Protein AF-A0A3P7MVQ3-F1 (afdb_monomer)

Radius of gyration: 17.78 Å; Cα contacts (8 Å, |Δi|>4): 56; chains: 1; bounding box: 45×32×44 Å

Solvent-accessible surface area (backbone atoms only — not comparable to full-atom values): 5974 Å² total; per-residue (Å²): 132,85,81,85,71,88,70,78,69,48,60,58,51,52,30,49,49,54,51,50,58,53,67,71,41,84,92,54,85,72,82,88,58,62,68,64,51,52,47,40,53,54,49,41,52,51,46,51,52,56,38,51,52,49,52,52,47,48,76,72,65,45,81,89,61,41,67,70,52,48,53,52,37,51,59,42,50,54,52,39,51,54,34,48,54,36,51,53,50,53,53,50,53,55,53,51,50,56,64,73,78,108

pLDDT: mean 82.03, std 14.18, range [36.91, 95.12]

Secondary structure (DSSP, 8-state):
-----TT-S-HHHHHHHHHHHHHH-TTSPPPP-HHHHHHHHHHHHHHHHHHHHHHHHHHHHGGGGHHHHHHHHHHHHHHHHHHHHHHHHHHHHHHHHHHH--

Mean predicted aligned error: 7.82 Å

Sequence (102 aa):
MPIENDNLEGVADQALLLLNQMKRNPDVMPPYNEDAMHACIAKMNELYNLNNECVTRLRSQGEKASRELEALIVCRDEALQHIRVGHEYYVFEYISYGFQIS

Foldseek 3Di:
DDDPCPPVQQLLNLLVVLVVQCVVDVVDDDDDDVPSLVSLVVLLVVLVVLLVVLVVCCVVPDDPVPDVSVVSNVVSVVSSVSSVVSSVVSVVSVVVVVVVVD

Organism: Cylicostephanus goldi (NCBI:txid71465)

Structure (mmCIF, N/CA/C/O backbone):
data_AF-A0A3P7MVQ3-F1
#
_entry.id   AF-A0A3P7MVQ3-F1
#
loop_
_atom_site.group_PDB
_atom_site.id
_atom_site.type_symbol
_atom_site.label_atom_id
_atom_site.label_alt_id
_atom_site.label_comp_id
_atom_site.label_asym_id
_atom_site.label_entity_id
_atom_site.label_seq_id
_atom_site.pdbx_PDB_ins_code
_atom_site.Cartn_x
_atom_site.Cartn_y
_atom_site.Cartn_z
_atom_site.occupancy
_atom_site.B_iso_or_equiv
_atom_site.auth_seq_id
_atom_site.auth_comp_id
_atom_site.auth_asym_id
_atom_site.auth_atom_id
_atom_site.pdbx_PDB_model_num
ATOM 1 N N . MET A 1 1 ? -21.627 -19.055 -6.368 1.00 37.56 1 MET A N 1
ATOM 2 C CA . MET A 1 1 ? -20.754 -18.150 -7.141 1.00 37.56 1 MET A CA 1
ATOM 3 C C . MET A 1 1 ? -19.339 -18.370 -6.638 1.00 37.56 1 MET A C 1
ATOM 5 O O . MET A 1 1 ? -19.171 -18.298 -5.424 1.00 37.56 1 MET A O 1
ATOM 9 N N . PRO A 1 2 ? -18.377 -18.756 -7.489 1.00 36.91 2 PRO A N 1
ATOM 10 C CA . PRO A 1 2 ? -16.989 -18.854 -7.067 1.00 36.91 2 PRO A CA 1
ATOM 11 C C . PRO A 1 2 ? -16.449 -17.432 -6.883 1.00 36.91 2 PRO A C 1
ATOM 13 O O . PRO A 1 2 ? -16.716 -16.554 -7.697 1.00 36.91 2 PRO A O 1
ATOM 16 N N . ILE A 1 3 ? -15.770 -17.197 -5.766 1.00 46.34 3 ILE A N 1
ATOM 17 C CA . ILE A 1 3 ? -15.051 -15.953 -5.502 1.00 46.34 3 ILE A CA 1
ATOM 18 C C . ILE A 1 3 ? -13.819 -16.007 -6.408 1.00 46.34 3 ILE A C 1
ATOM 20 O O . ILE A 1 3 ? -12.960 -16.864 -6.209 1.00 46.34 3 ILE A O 1
ATOM 24 N N . GLU A 1 4 ? -13.794 -15.176 -7.448 1.00 37.19 4 GLU A N 1
ATOM 25 C CA . GLU A 1 4 ? -12.643 -15.023 -8.340 1.00 37.19 4 GLU A CA 1
ATOM 26 C C . GLU A 1 4 ? -11.444 -14.567 -7.501 1.00 37.19 4 GLU A C 1
ATOM 28 O O . GLU A 1 4 ? -11.412 -13.462 -6.964 1.00 37.19 4 GLU A O 1
ATOM 33 N N . ASN A 1 5 ? -10.491 -15.480 -7.327 1.00 40.38 5 ASN A N 1
ATOM 34 C CA . ASN A 1 5 ? -9.299 -15.342 -6.490 1.00 40.38 5 ASN A CA 1
ATOM 35 C C . ASN A 1 5 ? -8.063 -15.029 -7.361 1.00 40.38 5 ASN A C 1
ATOM 37 O O . ASN A 1 5 ? -6.938 -15.339 -6.985 1.00 40.38 5 ASN A O 1
ATOM 41 N N . ASP A 1 6 ? -8.273 -14.441 -8.542 1.00 38.19 6 ASP A N 1
ATOM 42 C CA . ASP A 1 6 ? -7.249 -14.298 -9.589 1.00 38.19 6 ASP A CA 1
ATOM 43 C C . ASP A 1 6 ? -6.375 -13.034 -9.449 1.00 38.19 6 ASP A C 1
ATOM 45 O O . ASP A 1 6 ? -5.553 -12.753 -10.312 1.00 38.19 6 ASP A O 1
ATOM 49 N N . ASN A 1 7 ? -6.489 -12.295 -8.339 1.00 43.47 7 ASN A N 1
ATOM 50 C CA . ASN A 1 7 ? -5.656 -11.125 -8.013 1.00 43.47 7 ASN A CA 1
ATOM 51 C C . ASN A 1 7 ? -5.124 -11.198 -6.569 1.00 43.47 7 ASN A C 1
ATOM 53 O O . ASN A 1 7 ? -5.253 -10.257 -5.789 1.00 43.47 7 ASN A O 1
ATOM 57 N N . LEU A 1 8 ? -4.574 -12.351 -6.185 1.00 47.03 8 LEU A N 1
ATOM 58 C CA . LEU A 1 8 ? -4.040 -12.597 -4.838 1.00 47.03 8 LEU A CA 1
ATOM 59 C C . LEU A 1 8 ? -2.667 -11.954 -4.561 1.00 47.03 8 LEU A C 1
ATOM 61 O O . LEU A 1 8 ? -2.155 -12.130 -3.460 1.00 47.03 8 LEU A O 1
ATOM 65 N N . GLU A 1 9 ? -2.070 -11.214 -5.499 1.00 59.38 9 GLU A N 1
ATOM 66 C CA . GLU A 1 9 ? -0.940 -10.337 -5.167 1.00 59.38 9 GLU A CA 1
ATOM 67 C C . GLU A 1 9 ? -1.481 -9.003 -4.657 1.00 59.38 9 GLU A C 1
ATOM 69 O O . GLU A 1 9 ? -2.089 -8.220 -5.391 1.00 59.38 9 GLU A O 1
ATOM 74 N N . GLY A 1 10 ? -1.279 -8.748 -3.365 1.00 77.12 10 GLY A N 1
ATOM 75 C CA . GLY A 1 10 ? -1.619 -7.467 -2.772 1.00 77.12 10 GLY A CA 1
ATOM 76 C C . GLY A 1 10 ? -0.714 -6.363 -3.316 1.00 77.12 10 GLY A C 1
ATOM 77 O O . GLY A 1 10 ? 0.393 -6.601 -3.790 1.00 77.12 10 GLY A O 1
ATOM 78 N N . VAL A 1 11 ? -1.136 -5.107 -3.178 1.00 82.38 11 VAL A N 1
ATOM 79 C CA . VAL A 1 11 ? -0.309 -3.949 -3.572 1.00 82.38 11 VAL A CA 1
ATOM 80 C C . VAL A 1 11 ? 1.052 -3.933 -2.850 1.00 82.38 11 VAL A C 1
ATOM 82 O O . VAL A 1 11 ? 2.040 -3.451 -3.394 1.00 82.38 11 VAL A O 1
ATOM 85 N N . ALA A 1 12 ? 1.138 -4.515 -1.649 1.00 78.38 12 ALA A N 1
ATOM 86 C CA . ALA A 1 12 ? 2.409 -4.723 -0.954 1.00 78.38 12 ALA A CA 1
ATOM 87 C C . ALA A 1 12 ? 3.340 -5.706 -1.695 1.00 78.38 12 ALA A C 1
ATOM 89 O O . ALA A 1 12 ? 4.543 -5.458 -1.781 1.00 78.38 12 ALA A O 1
ATOM 90 N N . ASP A 1 13 ? 2.792 -6.775 -2.278 1.00 83.50 13 ASP A N 1
ATOM 91 C CA . ASP A 1 13 ? 3.546 -7.727 -3.099 1.00 83.50 13 ASP A CA 1
ATOM 92 C C . ASP A 1 13 ? 3.994 -7.070 -4.407 1.00 83.50 13 ASP A C 1
ATOM 94 O O . ASP A 1 13 ? 5.143 -7.223 -4.817 1.00 83.50 13 ASP A O 1
ATOM 98 N N . GLN A 1 14 ? 3.139 -6.239 -5.012 1.00 83.31 14 GLN A N 1
ATOM 99 C CA . GLN A 1 14 ? 3.502 -5.439 -6.185 1.00 83.31 14 GLN A CA 1
ATOM 100 C C . GLN A 1 14 ? 4.652 -4.467 -5.881 1.00 83.31 14 GLN A C 1
ATOM 102 O O . GLN A 1 14 ? 5.615 -4.401 -6.646 1.00 83.31 14 GLN A O 1
ATOM 107 N N . ALA A 1 15 ? 4.612 -3.767 -4.742 1.00 82.31 15 ALA A N 1
ATOM 108 C CA . ALA A 1 15 ? 5.716 -2.915 -4.298 1.00 82.31 15 ALA A CA 1
ATOM 109 C C . ALA A 1 15 ? 7.013 -3.724 -4.110 1.00 82.31 15 ALA A C 1
ATOM 111 O O . ALA A 1 15 ? 8.090 -3.282 -4.511 1.00 82.31 15 ALA A O 1
ATOM 112 N N . LEU A 1 16 ? 6.926 -4.939 -3.561 1.00 84.06 16 LEU A N 1
ATOM 113 C CA . LEU A 1 16 ? 8.078 -5.829 -3.411 1.00 84.06 16 LEU A CA 1
ATOM 114 C C . LEU A 1 16 ? 8.623 -6.314 -4.764 1.00 84.06 16 LEU A C 1
ATOM 116 O O . LEU A 1 16 ? 9.840 -6.393 -4.945 1.00 84.06 16 LEU A O 1
ATOM 120 N N . LEU A 1 17 ? 7.749 -6.611 -5.727 1.00 84.44 17 LEU A N 1
ATOM 121 C CA . LEU A 1 17 ? 8.141 -6.985 -7.085 1.00 84.44 17 LEU A CA 1
ATOM 122 C C . LEU A 1 17 ? 8.902 -5.858 -7.781 1.00 84.44 17 LEU A C 1
ATOM 124 O O . LEU A 1 17 ? 9.937 -6.134 -8.389 1.00 84.44 17 LEU A O 1
ATOM 128 N N . LEU A 1 18 ? 8.455 -4.607 -7.638 1.00 84.12 18 LEU A N 1
ATOM 129 C CA . LEU A 1 18 ? 9.179 -3.440 -8.148 1.00 84.12 18 LEU A CA 1
ATOM 130 C C . LEU A 1 18 ? 10.600 -3.382 -7.574 1.00 84.12 18 LEU A C 1
ATOM 132 O O . LEU A 1 18 ? 11.568 -3.292 -8.326 1.00 84.12 18 LEU A O 1
ATOM 136 N N . LEU A 1 19 ? 10.755 -3.540 -6.256 1.00 84.75 19 LEU A N 1
ATOM 137 C CA . LEU A 1 19 ? 12.076 -3.582 -5.614 1.00 84.75 19 LEU A CA 1
ATOM 138 C C . LEU A 1 19 ? 12.947 -4.737 -6.125 1.00 84.75 19 LEU A C 1
ATOM 140 O O . LEU A 1 19 ? 14.150 -4.574 -6.332 1.00 84.75 19 LEU A O 1
ATOM 144 N N . ASN A 1 20 ? 12.358 -5.914 -6.324 1.00 86.25 20 ASN A N 1
ATOM 145 C CA . ASN A 1 20 ? 13.078 -7.082 -6.824 1.00 86.25 20 ASN A CA 1
ATOM 146 C C . ASN A 1 20 ? 13.531 -6.902 -8.276 1.00 86.25 20 ASN A C 1
ATOM 148 O O . ASN A 1 20 ? 14.621 -7.354 -8.626 1.00 86.25 20 ASN A O 1
ATOM 152 N N . GLN A 1 21 ? 12.738 -6.223 -9.110 1.00 84.44 21 GLN A N 1
ATOM 153 C CA . GLN A 1 21 ? 13.127 -5.881 -10.480 1.00 84.44 21 GLN A CA 1
ATOM 154 C C . GLN A 1 21 ? 14.364 -4.980 -10.492 1.00 84.44 21 GLN A C 1
ATOM 156 O O . GLN A 1 21 ? 15.306 -5.269 -11.226 1.00 84.44 21 GLN A O 1
ATOM 161 N N . MET A 1 22 ? 14.403 -3.974 -9.615 1.00 83.25 22 MET A N 1
ATOM 162 C CA . MET A 1 22 ? 15.550 -3.069 -9.470 1.00 83.25 22 MET A CA 1
ATOM 163 C C . MET A 1 22 ? 16.821 -3.799 -9.024 1.00 83.25 22 MET A C 1
ATOM 165 O O . MET A 1 22 ? 17.908 -3.548 -9.529 1.00 83.25 22 MET A O 1
ATOM 169 N N . LYS A 1 23 ? 16.691 -4.760 -8.103 1.00 84.19 23 LYS A N 1
ATOM 170 C CA . LYS A 1 23 ? 17.830 -5.535 -7.579 1.00 84.19 23 LYS A CA 1
ATOM 171 C C . LYS A 1 23 ? 18.351 -6.600 -8.540 1.00 84.19 23 LYS A C 1
ATOM 173 O O . LYS A 1 23 ? 19.445 -7.121 -8.331 1.00 84.19 23 LYS A O 1
ATOM 178 N N . ARG A 1 24 ? 17.567 -6.979 -9.552 1.00 84.75 24 ARG A N 1
ATOM 179 C CA . ARG A 1 24 ? 17.889 -8.108 -10.431 1.00 84.75 24 ARG A CA 1
ATOM 180 C C . ARG A 1 24 ? 19.103 -7.835 -11.316 1.00 84.75 24 ARG A C 1
ATOM 182 O O . ARG A 1 24 ? 19.861 -8.765 -11.579 1.00 84.75 24 ARG A O 1
ATOM 189 N N . ASN A 1 25 ? 19.269 -6.600 -11.784 1.00 80.75 25 ASN A N 1
ATOM 190 C CA . ASN A 1 25 ? 20.443 -6.187 -12.541 1.00 80.75 25 ASN A CA 1
ATOM 191 C C . ASN A 1 25 ? 20.809 -4.731 -12.201 1.00 80.75 25 ASN A C 1
ATOM 193 O O . ASN A 1 25 ? 20.143 -3.827 -12.697 1.00 80.75 25 ASN A O 1
ATOM 197 N N . PRO A 1 26 ? 21.850 -4.489 -11.385 1.00 76.88 26 PRO A N 1
ATOM 198 C CA . PRO A 1 26 ? 22.214 -3.139 -10.955 1.00 76.88 26 PRO A CA 1
ATOM 199 C C . PRO A 1 26 ? 22.770 -2.260 -12.087 1.00 76.88 26 PRO A C 1
ATOM 201 O O . PRO A 1 26 ? 22.779 -1.042 -11.953 1.00 76.88 26 PRO A O 1
ATOM 204 N N . ASP A 1 27 ? 23.208 -2.853 -13.202 1.00 80.81 27 ASP A N 1
ATOM 205 C CA . ASP A 1 27 ? 23.807 -2.113 -14.321 1.00 80.81 27 ASP A CA 1
ATOM 206 C C . ASP A 1 27 ? 22.764 -1.595 -15.326 1.00 80.81 27 ASP A C 1
ATOM 208 O O . ASP A 1 27 ? 23.066 -0.763 -16.185 1.00 80.81 27 ASP A O 1
ATOM 212 N N . VAL A 1 28 ? 21.528 -2.103 -15.255 1.00 82.38 28 VAL A N 1
ATOM 213 C CA . VAL A 1 28 ? 20.465 -1.795 -16.217 1.00 82.38 28 VAL A CA 1
ATOM 214 C C . VAL A 1 28 ? 19.190 -1.434 -15.476 1.00 82.38 28 VAL A C 1
ATOM 216 O O . VAL A 1 28 ? 18.550 -2.291 -14.870 1.00 82.38 28 VAL A O 1
ATOM 219 N N . MET A 1 29 ? 18.784 -0.172 -15.602 1.00 85.88 29 MET A N 1
ATOM 220 C CA . MET A 1 29 ? 17.501 0.298 -15.094 1.00 85.88 29 MET A CA 1
ATOM 221 C C . MET A 1 29 ? 16.351 -0.346 -15.887 1.00 85.88 29 MET A C 1
ATOM 223 O O . MET A 1 29 ? 16.317 -0.204 -17.116 1.00 85.88 29 MET A O 1
ATOM 227 N N . PRO A 1 30 ? 15.414 -1.066 -15.240 1.00 87.06 30 PRO A N 1
ATOM 228 C CA . PRO A 1 30 ? 14.220 -1.559 -15.918 1.00 87.06 30 PRO A CA 1
ATOM 229 C C . PRO A 1 30 ? 13.317 -0.404 -16.410 1.00 87.06 30 PRO A C 1
ATOM 231 O O . PRO A 1 30 ? 13.548 0.759 -16.085 1.00 87.06 30 PRO A O 1
ATOM 234 N N . PRO A 1 31 ? 12.290 -0.685 -17.232 1.00 88.56 31 PRO A N 1
ATOM 235 C CA . PRO A 1 31 ? 11.292 0.315 -17.607 1.00 88.56 31 PRO A CA 1
ATOM 236 C C . PRO A 1 31 ? 10.414 0.719 -16.419 1.00 88.56 31 PRO A C 1
ATOM 238 O O . PRO A 1 31 ? 9.941 -0.143 -15.675 1.00 88.56 31 PRO A O 1
ATOM 241 N N . TYR A 1 32 ? 10.139 2.021 -16.284 1.00 88.88 32 TYR A N 1
ATOM 242 C CA . TYR A 1 32 ? 9.282 2.538 -15.217 1.00 88.88 32 TYR A CA 1
ATOM 243 C C . TYR A 1 32 ? 7.874 1.937 -15.307 1.00 88.88 32 TYR A C 1
ATOM 245 O O . TYR A 1 32 ? 7.250 1.958 -16.367 1.00 88.88 32 TYR A O 1
ATOM 253 N N . ASN A 1 33 ? 7.369 1.413 -14.190 1.00 90.38 33 ASN A N 1
ATOM 254 C CA . ASN A 1 33 ? 6.064 0.772 -14.118 1.00 90.38 33 ASN A CA 1
ATOM 255 C C . ASN A 1 33 ? 5.068 1.742 -13.481 1.00 90.38 33 ASN A C 1
ATOM 257 O O . ASN A 1 33 ? 4.941 1.812 -12.259 1.00 90.38 33 ASN A O 1
ATOM 261 N N . GLU A 1 34 ? 4.401 2.522 -14.327 1.00 90.44 34 GLU A N 1
ATOM 262 C CA . GLU A 1 34 ? 3.468 3.555 -13.885 1.00 90.44 34 GLU A CA 1
ATOM 263 C C . GLU A 1 34 ? 2.243 2.959 -13.172 1.00 90.44 34 GLU A C 1
ATOM 265 O O . GLU A 1 34 ? 1.834 3.463 -12.127 1.00 90.44 34 GLU A O 1
ATOM 270 N N . ASP A 1 35 ? 1.712 1.842 -13.674 1.00 89.50 35 ASP A N 1
ATOM 271 C CA . ASP A 1 35 ? 0.513 1.193 -13.132 1.00 89.50 35 ASP A CA 1
ATOM 272 C C . ASP A 1 35 ? 0.720 0.709 -11.694 1.00 89.50 35 ASP A C 1
ATOM 274 O O . ASP A 1 35 ? -0.102 0.973 -10.813 1.00 89.50 35 ASP A O 1
ATOM 278 N N . ALA A 1 36 ? 1.847 0.044 -11.426 1.00 87.69 36 ALA A N 1
ATOM 279 C CA . ALA A 1 36 ? 2.175 -0.428 -10.083 1.00 87.69 36 ALA A CA 1
ATOM 280 C C . ALA A 1 36 ? 2.398 0.738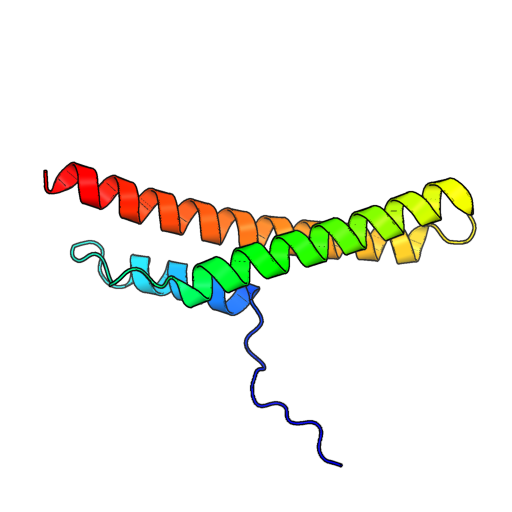 -9.103 1.00 87.69 36 ALA A C 1
ATOM 282 O O . ALA A 1 36 ? 2.052 0.645 -7.923 1.00 87.69 36 ALA A O 1
ATOM 283 N N . MET A 1 37 ? 2.925 1.862 -9.592 1.00 90.94 37 MET A N 1
ATOM 284 C CA . MET A 1 37 ? 3.130 3.069 -8.793 1.00 90.94 37 MET A CA 1
ATOM 285 C C . 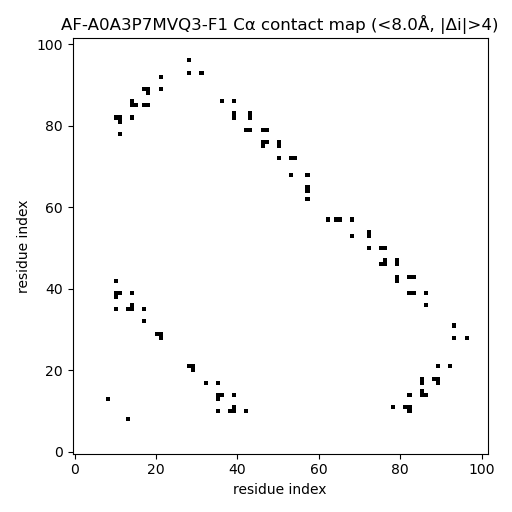MET A 1 37 ? 1.808 3.765 -8.455 1.00 90.94 37 MET A C 1
ATOM 287 O O . MET A 1 37 ? 1.574 4.100 -7.291 1.00 90.94 37 MET A O 1
ATOM 291 N N . HIS A 1 38 ? 0.896 3.892 -9.423 1.00 91.75 38 HIS A N 1
ATOM 292 C CA . HIS A 1 38 ? -0.469 4.370 -9.174 1.00 91.75 38 HIS A CA 1
ATOM 293 C C . HIS A 1 38 ? -1.221 3.461 -8.200 1.00 91.75 38 HIS A C 1
ATOM 295 O O . HIS A 1 38 ? -1.887 3.964 -7.294 1.00 91.75 38 HIS A O 1
ATOM 301 N N . ALA A 1 39 ? -1.075 2.138 -8.324 1.00 90.06 39 ALA A N 1
ATOM 302 C CA . ALA A 1 39 ? -1.673 1.182 -7.394 1.00 90.06 39 ALA A CA 1
ATOM 303 C C . ALA A 1 39 ? -1.152 1.369 -5.957 1.00 90.06 39 ALA A C 1
ATOM 305 O O . ALA A 1 39 ? -1.948 1.407 -5.013 1.00 90.06 39 ALA A O 1
ATOM 306 N N . CYS A 1 40 ? 0.161 1.573 -5.781 1.00 90.56 40 CYS A N 1
ATOM 307 C CA . CYS A 1 40 ? 0.762 1.896 -4.483 1.00 90.56 40 CYS A CA 1
ATOM 308 C C . CYS A 1 40 ? 0.170 3.175 -3.878 1.00 90.56 40 CYS A C 1
ATOM 310 O O . CYS A 1 40 ? -0.240 3.173 -2.715 1.00 90.56 40 CYS A O 1
ATOM 312 N N . ILE A 1 41 ? 0.072 4.254 -4.662 1.00 92.81 41 ILE A N 1
ATOM 313 C CA . ILE A 1 41 ? -0.499 5.535 -4.214 1.00 92.81 41 ILE A CA 1
ATOM 314 C C . ILE A 1 41 ? -1.969 5.369 -3.821 1.00 92.81 41 ILE A C 1
ATOM 316 O O . ILE A 1 41 ? -2.380 5.807 -2.743 1.00 92.81 41 ILE A O 1
ATOM 320 N N . ALA A 1 42 ? -2.761 4.705 -4.665 1.00 93.25 42 ALA A N 1
ATOM 321 C CA . ALA A 1 42 ? -4.169 4.443 -4.398 1.00 93.25 42 ALA A CA 1
ATOM 322 C C . ALA A 1 42 ? -4.350 3.668 -3.085 1.00 93.25 42 ALA A C 1
ATOM 324 O O . ALA A 1 42 ? -5.186 4.046 -2.261 1.00 93.25 42 ALA A O 1
ATOM 325 N N . LYS A 1 43 ? -3.521 2.643 -2.843 1.00 91.81 43 LYS A N 1
ATOM 326 C CA . LYS A 1 43 ? -3.607 1.84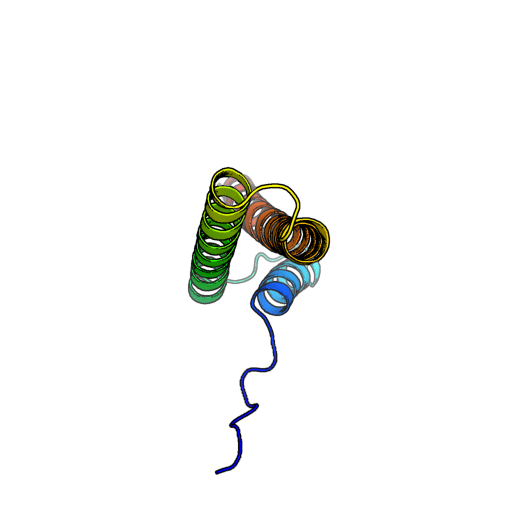4 -1.618 1.00 91.81 43 LYS A CA 1
ATOM 327 C C . LYS A 1 43 ? -3.175 2.608 -0.374 1.00 91.81 43 LYS A C 1
ATOM 329 O O . LYS A 1 43 ? -3.834 2.492 0.656 1.00 91.81 43 LYS A O 1
ATOM 334 N N . MET A 1 44 ? -2.112 3.410 -0.457 1.00 93.75 44 MET A N 1
ATOM 335 C CA . MET A 1 44 ? -1.707 4.282 0.651 1.00 93.75 44 MET A CA 1
ATOM 336 C C . MET A 1 44 ? -2.834 5.250 1.029 1.00 93.75 44 MET A C 1
ATOM 338 O O . MET A 1 44 ? -3.151 5.382 2.209 1.00 93.75 44 MET A O 1
ATOM 342 N N . ASN A 1 45 ? -3.493 5.865 0.042 1.00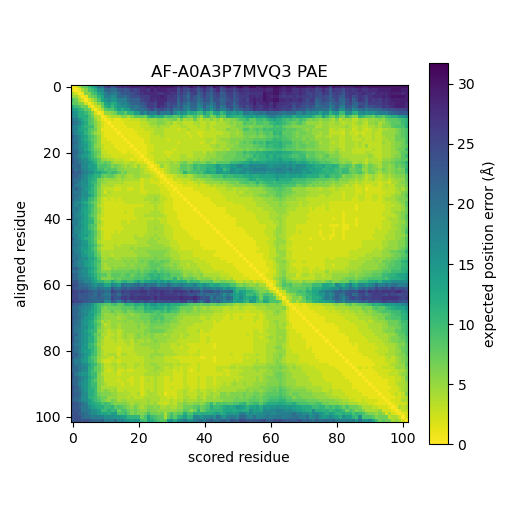 94.69 45 ASN A N 1
ATOM 343 C CA . ASN A 1 45 ? -4.627 6.762 0.277 1.00 94.69 45 ASN A CA 1
ATOM 344 C C . ASN A 1 45 ? -5.825 6.038 0.907 1.00 94.69 45 ASN A C 1
ATOM 346 O O . ASN A 1 45 ? -6.440 6.557 1.839 1.00 94.69 45 ASN A O 1
ATOM 350 N N . GLU A 1 46 ? -6.146 4.833 0.434 1.00 93.81 46 GLU A N 1
ATOM 351 C CA . GLU A 1 46 ? -7.193 3.991 1.021 1.00 93.81 46 GLU A CA 1
ATOM 352 C C . GLU A 1 46 ? -6.901 3.692 2.500 1.00 93.81 46 GLU A C 1
ATOM 354 O O . GLU A 1 46 ? -7.754 3.925 3.357 1.00 93.81 46 GLU A O 1
ATOM 359 N N . LEU A 1 47 ? -5.684 3.234 2.815 1.00 92.31 47 LEU A N 1
ATOM 360 C CA . LEU A 1 47 ? -5.265 2.917 4.183 1.00 92.31 47 LEU A CA 1
ATOM 361 C C . LEU A 1 47 ? -5.279 4.156 5.088 1.00 92.31 47 LEU A C 1
ATOM 363 O O . LEU A 1 47 ? -5.773 4.074 6.214 1.00 92.31 47 LEU A O 1
ATOM 367 N N . TYR A 1 48 ? -4.815 5.308 4.590 1.00 93.94 48 TYR A N 1
ATOM 368 C CA . TYR A 1 48 ? -4.891 6.579 5.315 1.00 93.94 48 TYR A CA 1
ATOM 369 C C . TYR A 1 48 ? -6.333 6.961 5.649 1.00 93.94 48 TYR A C 1
ATOM 371 O O . TYR A 1 48 ? -6.630 7.286 6.801 1.00 93.94 48 TYR A O 1
ATOM 379 N N . ASN A 1 49 ? -7.238 6.894 4.671 1.00 95.12 49 ASN A N 1
ATOM 380 C CA . ASN A 1 49 ? -8.644 7.240 4.870 1.00 95.12 49 ASN A CA 1
ATOM 381 C C . ASN A 1 49 ? -9.308 6.305 5.884 1.00 95.12 49 ASN A C 1
ATOM 383 O O . ASN A 1 49 ? -9.938 6.767 6.837 1.00 95.12 49 ASN A O 1
ATOM 387 N N . LEU A 1 50 ? -9.085 4.999 5.739 1.00 92.81 50 LEU A N 1
ATOM 388 C CA . LEU A 1 50 ? -9.596 3.985 6.655 1.00 92.81 50 LEU A CA 1
ATOM 389 C C . LEU A 1 50 ? -9.078 4.184 8.088 1.00 92.81 50 LEU A C 1
ATOM 391 O O . LEU A 1 50 ? -9.850 4.071 9.042 1.00 92.81 50 LEU A O 1
ATOM 395 N N . ASN A 1 51 ? -7.793 4.500 8.266 1.00 93.19 51 ASN A N 1
ATOM 396 C CA . ASN A 1 51 ? -7.230 4.789 9.586 1.00 93.19 51 ASN A CA 1
ATOM 397 C C . ASN A 1 51 ? -7.799 6.083 10.175 1.00 93.19 51 ASN A C 1
ATOM 399 O O . ASN A 1 51 ? -8.134 6.118 11.359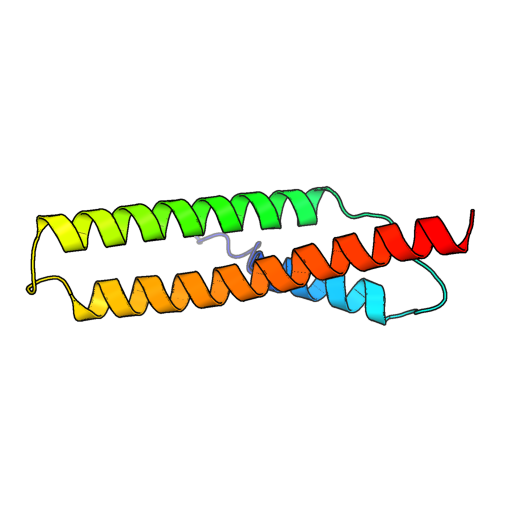 1.00 93.19 51 ASN A O 1
ATOM 403 N N . ASN A 1 52 ? -7.987 7.120 9.359 1.00 93.00 52 ASN A N 1
ATOM 404 C CA . ASN A 1 52 ? -8.572 8.382 9.803 1.00 93.00 52 ASN A CA 1
ATOM 405 C C . ASN A 1 52 ? -10.032 8.221 10.268 1.00 93.00 52 ASN A C 1
ATOM 407 O O . ASN A 1 52 ? -10.427 8.778 11.297 1.00 93.00 52 ASN A O 1
ATOM 411 N N . GLU A 1 53 ? -10.828 7.408 9.571 1.00 91.81 53 GLU A N 1
ATOM 412 C CA . GLU A 1 53 ? -12.174 7.030 10.017 1.00 91.81 53 GLU A CA 1
ATOM 413 C C . GLU A 1 53 ? -12.141 6.292 11.361 1.00 91.81 53 GLU A C 1
ATOM 415 O O . GLU A 1 53 ? -12.921 6.605 12.265 1.00 91.81 53 GLU A O 1
ATOM 420 N N . CYS A 1 54 ? -11.213 5.346 11.529 1.00 89.19 54 CYS A N 1
ATOM 421 C CA . CYS A 1 54 ? -11.060 4.589 12.771 1.00 89.19 54 CYS A CA 1
ATOM 422 C C . CYS A 1 54 ? -10.671 5.504 13.945 1.00 89.19 54 CYS A C 1
ATOM 424 O O . CYS A 1 54 ? -11.298 5.451 15.003 1.00 89.19 54 CYS A O 1
ATOM 426 N N . VAL A 1 55 ? -9.713 6.413 13.744 1.00 89.00 55 VAL A N 1
ATOM 427 C CA . VAL A 1 55 ? -9.318 7.427 14.738 1.00 89.00 55 VAL A CA 1
ATOM 428 C C . VAL A 1 55 ? -10.487 8.354 15.083 1.00 89.00 55 VAL A C 1
ATOM 430 O O . VAL A 1 55 ? -10.716 8.659 16.255 1.00 89.00 55 VAL A O 1
ATOM 433 N N . THR A 1 56 ? -11.263 8.784 14.087 1.00 89.62 56 THR A N 1
ATOM 434 C CA . THR A 1 56 ? -12.447 9.631 14.298 1.00 89.62 56 THR A CA 1
ATOM 435 C C . THR A 1 56 ? -13.502 8.905 15.136 1.00 89.62 56 THR A C 1
ATOM 437 O O . THR A 1 56 ? -14.052 9.476 16.081 1.00 89.62 56 THR A O 1
ATOM 440 N N . ARG A 1 57 ? -13.729 7.614 14.861 1.00 85.75 57 ARG A N 1
ATOM 441 C CA . ARG A 1 57 ? -14.624 6.761 15.652 1.00 85.75 57 ARG A CA 1
ATOM 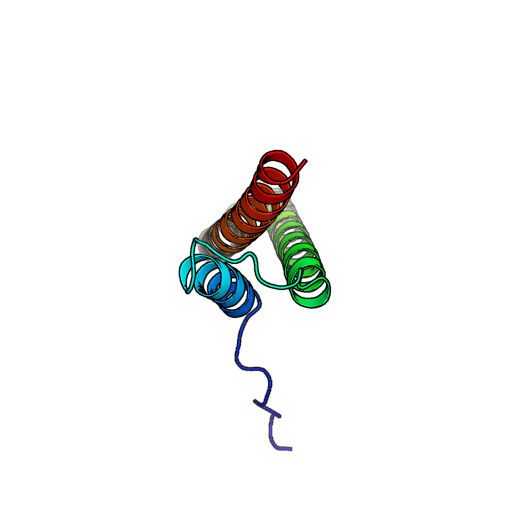442 C C . ARG A 1 57 ? -14.145 6.595 17.091 1.00 85.75 57 ARG A C 1
ATOM 444 O O . ARG A 1 57 ? -14.962 6.791 17.990 1.00 85.75 57 ARG A O 1
ATOM 451 N N . LEU A 1 58 ? -12.855 6.327 17.318 1.00 85.44 58 LEU A N 1
ATOM 452 C CA . LEU A 1 58 ? -12.262 6.242 18.663 1.00 85.44 58 LEU A CA 1
ATOM 453 C C . LEU A 1 58 ? -12.512 7.517 19.473 1.00 85.44 58 LEU A C 1
ATOM 455 O O . LEU A 1 58 ? -12.977 7.448 20.610 1.00 85.44 58 LEU A O 1
ATOM 459 N N . ARG A 1 59 ? -12.290 8.687 18.860 1.00 84.31 59 ARG A N 1
ATOM 460 C CA . ARG A 1 59 ? -12.547 9.990 19.497 1.00 84.31 59 ARG A CA 1
ATOM 461 C C . ARG A 1 59 ? -14.021 10.194 19.858 1.00 84.31 59 ARG A C 1
ATOM 463 O O . ARG A 1 59 ? -14.307 10.852 20.851 1.00 84.31 59 ARG A O 1
ATOM 470 N N . SER A 1 60 ? -14.945 9.642 19.069 1.00 84.44 60 SER A N 1
ATOM 471 C CA . SER A 1 60 ? -16.393 9.806 19.275 1.00 84.44 60 SER A CA 1
ATOM 472 C C . SER A 1 60 ? -17.033 8.797 20.243 1.00 84.44 60 SER A C 1
ATOM 474 O O . SER A 1 60 ? -18.011 9.139 20.902 1.00 84.44 60 SER A O 1
ATOM 476 N N . GLN A 1 61 ? -16.519 7.561 20.328 1.00 75.94 61 GLN A N 1
ATOM 477 C CA . GLN A 1 61 ? -17.169 6.444 21.041 1.00 75.94 61 GLN A CA 1
ATOM 478 C C . GLN A 1 61 ? -16.542 6.114 22.410 1.00 75.94 61 GLN A C 1
ATOM 480 O O . GLN A 1 61 ? -17.161 5.398 23.199 1.00 75.94 61 GLN A O 1
ATOM 485 N N . GLY A 1 62 ? -15.350 6.637 22.724 1.00 68.38 62 GLY A N 1
ATOM 486 C CA . GLY A 1 62 ? -14.651 6.357 23.986 1.00 68.38 62 GLY A CA 1
ATOM 487 C C . GLY A 1 62 ? -14.138 4.908 24.110 1.00 68.38 62 GLY A C 1
ATOM 488 O O . GLY A 1 62 ? -14.088 4.163 23.134 1.00 68.38 62 GLY A O 1
ATOM 489 N N . GLU A 1 63 ? -13.751 4.491 25.323 1.00 61.31 63 GLU A N 1
ATOM 490 C CA . GLU A 1 63 ? -12.974 3.258 25.604 1.00 61.31 63 GLU A CA 1
ATOM 491 C C . GLU A 1 63 ? -13.600 1.925 25.131 1.00 61.31 63 GLU A C 1
ATOM 493 O O . GLU A 1 63 ? -12.894 0.928 24.999 1.00 61.31 63 GLU A O 1
ATOM 498 N N . LYS A 1 64 ? -14.907 1.858 24.838 1.00 59.78 64 LYS A N 1
ATOM 499 C CA . LYS A 1 64 ? -15.596 0.584 24.530 1.00 59.78 64 LYS A CA 1
ATOM 500 C C . LYS A 1 64 ? -15.279 -0.022 23.154 1.00 59.78 64 LYS A C 1
ATOM 502 O O . LYS A 1 64 ? -15.566 -1.197 22.957 1.00 59.78 64 LYS A O 1
ATOM 507 N N . ALA A 1 65 ? -14.685 0.738 22.232 1.00 60.59 65 ALA A N 1
ATOM 508 C CA . ALA A 1 65 ? -14.292 0.272 20.893 1.00 60.59 65 ALA A CA 1
ATOM 509 C C . ALA A 1 65 ? -12.761 0.143 20.713 1.00 60.59 65 ALA A C 1
ATOM 511 O O . ALA A 1 65 ? -12.293 -0.063 19.597 1.00 60.59 65 ALA A O 1
ATOM 512 N N . SER A 1 66 ? -11.983 0.309 21.791 1.00 72.75 66 SER A N 1
ATOM 513 C CA . SER A 1 66 ? -10.578 0.739 21.712 1.00 72.75 66 SER A CA 1
ATOM 514 C C . SER A 1 66 ? -9.609 -0.315 21.159 1.00 72.75 66 SER A C 1
ATOM 516 O O . SER A 1 66 ? -8.987 -0.065 20.134 1.00 72.75 66 SER A O 1
ATOM 518 N N . ARG A 1 67 ? -9.511 -1.518 21.739 1.00 80.19 67 ARG A N 1
ATOM 519 C CA . ARG A 1 67 ? -8.383 -2.424 21.425 1.00 80.19 67 ARG A CA 1
ATOM 520 C C . ARG A 1 67 ? -8.380 -3.020 20.018 1.00 80.19 67 ARG A C 1
ATOM 522 O O . ARG A 1 67 ? -7.331 -3.065 19.387 1.00 80.19 67 ARG A O 1
ATOM 529 N N . GLU A 1 68 ? -9.519 -3.508 19.531 1.00 83.31 68 GLU A N 1
ATOM 530 C CA . GLU A 1 68 ? -9.589 -4.112 18.189 1.00 83.31 68 GLU A CA 1
ATOM 531 C C . GLU A 1 68 ? -9.385 -3.059 17.098 1.00 83.31 68 GLU A C 1
ATOM 533 O O . GLU A 1 68 ? -8.690 -3.300 16.114 1.00 83.31 68 GLU A O 1
ATOM 538 N N . LEU A 1 69 ? -9.956 -1.870 17.300 1.00 84.06 69 LEU A N 1
ATOM 539 C CA . LEU A 1 69 ? -9.833 -0.757 16.370 1.00 84.06 69 LEU A CA 1
ATOM 540 C C . LEU A 1 69 ? -8.412 -0.178 16.375 1.00 84.06 69 LEU A C 1
ATOM 542 O O . LEU A 1 69 ? -7.883 0.124 15.312 1.00 84.06 69 LEU A O 1
ATOM 546 N N . GLU A 1 70 ? -7.773 -0.087 17.544 1.00 87.19 70 GLU A N 1
ATOM 547 C CA . GLU A 1 70 ? -6.360 0.282 17.686 1.00 87.19 70 GLU A CA 1
ATOM 548 C C . GLU A 1 70 ? -5.435 -0.727 17.005 1.00 87.19 70 GLU A C 1
ATOM 550 O O . GLU A 1 70 ? -4.595 -0.324 16.204 1.00 87.19 70 GLU A O 1
ATOM 555 N N . ALA A 1 71 ? -5.612 -2.029 17.254 1.00 88.81 71 ALA A N 1
ATOM 556 C CA . ALA A 1 71 ? -4.810 -3.069 16.608 1.00 88.81 71 ALA A CA 1
ATOM 557 C C . ALA A 1 71 ? -4.934 -3.005 15.078 1.00 88.81 71 ALA A C 1
ATOM 559 O O . ALA A 1 71 ? -3.945 -3.095 14.356 1.00 88.81 71 ALA A O 1
ATOM 560 N N . LEU A 1 72 ? -6.148 -2.778 14.579 1.00 89.44 72 LEU A N 1
ATOM 561 C CA . LEU A 1 72 ? -6.425 -2.666 13.154 1.00 89.44 72 LEU A CA 1
ATOM 562 C C . LEU A 1 72 ? -5.847 -1.381 12.533 1.00 89.44 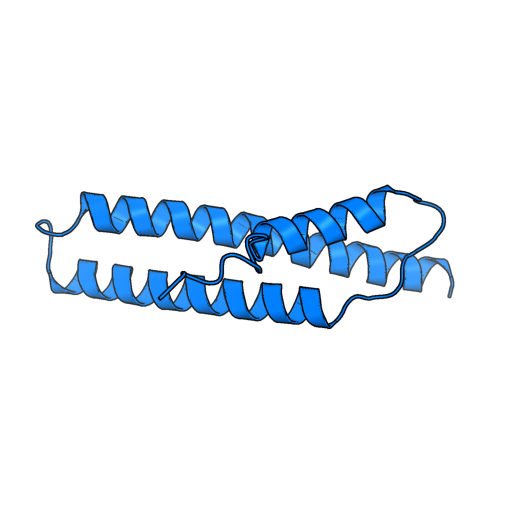72 LEU A C 1
ATOM 564 O O . LEU A 1 72 ? -5.373 -1.433 11.398 1.00 89.44 72 LEU A O 1
ATOM 568 N N . ILE A 1 73 ? -5.823 -0.259 13.263 1.00 90.00 73 ILE A N 1
ATOM 569 C CA . ILE A 1 73 ? -5.102 0.956 12.844 1.00 90.00 73 ILE A CA 1
ATOM 570 C C . ILE A 1 73 ? -3.601 0.670 12.736 1.00 90.00 73 ILE A C 1
ATOM 572 O O . ILE A 1 73 ? -3.006 1.006 11.715 1.00 90.00 73 ILE A O 1
ATOM 576 N N . VAL A 1 74 ? -3.007 0.028 13.750 1.00 92.06 74 VAL A N 1
ATOM 577 C CA . VAL A 1 74 ? -1.569 -0.293 13.784 1.00 92.06 74 VAL A CA 1
ATOM 578 C C . VAL A 1 74 ? -1.181 -1.201 12.619 1.00 92.06 74 VAL A C 1
ATOM 580 O O . VAL A 1 74 ? -0.283 -0.854 11.861 1.00 92.06 74 VAL A O 1
ATOM 583 N N . CYS A 1 75 ? -1.902 -2.304 12.393 1.00 90.38 75 CYS A N 1
ATOM 584 C CA . CYS A 1 75 ? -1.603 -3.205 11.275 1.00 90.38 75 CYS A CA 1
ATOM 585 C C . CYS A 1 75 ? -1.705 -2.506 9.909 1.00 90.38 75 CYS A C 1
ATOM 587 O O . CYS A 1 75 ? -0.924 -2.782 8.998 1.00 90.38 75 CYS A O 1
ATOM 589 N N . ARG A 1 76 ? -2.670 -1.593 9.742 1.00 91.69 76 ARG A N 1
ATOM 590 C CA . ARG A 1 76 ? -2.806 -0.805 8.508 1.00 91.69 76 ARG A CA 1
ATOM 591 C C . ARG A 1 76 ? -1.685 0.213 8.346 1.00 91.69 76 ARG A C 1
ATOM 593 O O . ARG A 1 76 ? -1.242 0.419 7.222 1.00 91.69 76 ARG A O 1
ATOM 600 N N . ASP A 1 77 ? -1.244 0.832 9.436 1.00 91.94 77 ASP A N 1
ATOM 601 C CA . ASP A 1 77 ? -0.138 1.792 9.428 1.00 91.94 77 ASP A CA 1
ATOM 602 C C . ASP A 1 77 ? 1.194 1.108 9.082 1.00 91.94 77 ASP A C 1
ATOM 604 O O . ASP A 1 77 ? 1.954 1.611 8.257 1.00 91.94 77 ASP A O 1
ATOM 608 N N . GLU A 1 78 ? 1.427 -0.103 9.596 1.00 90.94 78 GLU A N 1
ATOM 609 C CA . GLU A 1 78 ? 2.570 -0.936 9.202 1.00 90.94 78 GLU A CA 1
ATOM 610 C C . GLU A 1 78 ? 2.542 -1.261 7.701 1.00 90.94 78 GLU A C 1
ATOM 612 O O . GLU A 1 78 ? 3.531 -1.047 6.996 1.00 90.94 78 GLU A O 1
ATOM 617 N N . ALA A 1 79 ? 1.399 -1.720 7.179 1.00 88.88 79 ALA A N 1
ATOM 618 C CA . ALA A 1 79 ? 1.244 -2.001 5.750 1.00 88.88 79 ALA A CA 1
ATOM 619 C C . ALA A 1 79 ? 1.464 -0.747 4.886 1.00 88.88 79 ALA A C 1
ATOM 621 O O . ALA A 1 79 ? 2.120 -0.808 3.844 1.00 88.88 79 ALA A O 1
ATOM 622 N N . LEU A 1 80 ? 0.952 0.400 5.334 1.00 91.12 80 LEU A N 1
ATOM 623 C CA . LEU A 1 80 ? 1.148 1.689 4.684 1.00 91.12 80 LEU A CA 1
ATOM 624 C C . LEU A 1 80 ? 2.630 2.053 4.623 1.00 91.12 80 LEU A C 1
ATOM 626 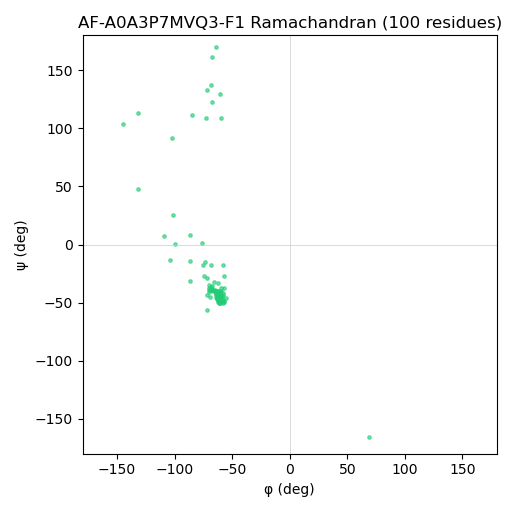O O . LEU A 1 80 ? 3.125 2.423 3.559 1.00 91.12 80 LEU A O 1
ATOM 630 N N . GLN A 1 81 ? 3.346 1.903 5.736 1.00 90.94 81 GLN A N 1
ATOM 631 C CA . GLN A 1 81 ? 4.773 2.188 5.808 1.00 90.94 81 GLN A CA 1
ATOM 632 C C . GLN A 1 81 ? 5.579 1.272 4.880 1.00 90.94 81 GLN A C 1
ATOM 634 O O . GLN A 1 81 ? 6.497 1.742 4.205 1.00 90.94 81 GLN A O 1
ATOM 639 N N . HIS A 1 82 ? 5.217 -0.010 4.789 1.00 88.69 82 HIS A N 1
ATOM 640 C CA . HIS A 1 82 ? 5.847 -0.944 3.855 1.00 88.69 82 HIS A CA 1
ATOM 641 C C . HIS A 1 82 ? 5.661 -0.526 2.393 1.00 88.69 82 HIS A C 1
ATOM 643 O O . HIS A 1 82 ? 6.640 -0.475 1.645 1.00 88.69 82 HIS A O 1
ATOM 649 N N . ILE A 1 83 ? 4.433 -0.178 1.994 1.00 89.69 83 ILE A N 1
ATOM 650 C CA . ILE A 1 83 ? 4.144 0.291 0.631 1.00 89.69 83 ILE A CA 1
ATOM 651 C C . ILE A 1 83 ? 4.891 1.602 0.354 1.00 89.69 83 ILE A C 1
ATOM 653 O O . ILE A 1 83 ? 5.507 1.744 -0.703 1.00 89.69 83 ILE A O 1
ATOM 657 N N . ARG A 1 84 ? 4.901 2.535 1.315 1.00 91.50 84 ARG A N 1
ATOM 658 C CA . ARG A 1 84 ? 5.561 3.839 1.174 1.00 91.50 84 ARG A CA 1
ATOM 659 C C . ARG A 1 84 ? 7.059 3.704 0.945 1.00 91.50 84 ARG A C 1
ATOM 661 O O . ARG A 1 84 ? 7.574 4.280 -0.006 1.00 91.50 84 ARG A O 1
ATOM 668 N N . VAL A 1 85 ? 7.748 2.923 1.777 1.00 89.19 85 VAL A N 1
ATOM 669 C CA . VAL A 1 85 ? 9.198 2.715 1.647 1.00 89.19 85 VAL A CA 1
ATOM 670 C C . VAL A 1 85 ? 9.538 2.071 0.303 1.00 89.19 85 VAL A C 1
ATOM 672 O O . VAL A 1 85 ? 10.492 2.492 -0.347 1.00 89.19 85 VAL A O 1
ATOM 675 N N . GLY A 1 86 ? 8.749 1.086 -0.142 1.00 87.06 86 GLY A N 1
ATOM 676 C CA . GLY A 1 86 ? 8.954 0.456 -1.448 1.00 87.06 86 GLY A CA 1
ATOM 677 C C . GLY A 1 86 ? 8.776 1.434 -2.610 1.00 87.06 86 GLY A C 1
ATOM 678 O O . GLY A 1 86 ? 9.639 1.522 -3.482 1.00 87.06 86 GLY A O 1
ATOM 679 N N . HIS A 1 87 ? 7.695 2.214 -2.576 1.00 90.31 87 HIS A N 1
ATOM 680 C CA . HIS A 1 87 ? 7.397 3.250 -3.561 1.00 90.31 87 HIS A CA 1
ATOM 681 C C . HIS A 1 87 ? 8.493 4.331 -3.612 1.00 90.31 87 HIS A C 1
ATOM 683 O O . HIS A 1 87 ? 8.996 4.651 -4.686 1.00 90.31 87 HIS A O 1
ATOM 689 N N . GLU A 1 88 ? 8.891 4.889 -2.465 1.00 89.50 88 GLU A N 1
ATOM 690 C CA . GLU A 1 88 ? 9.922 5.936 -2.380 1.00 89.50 88 GLU A CA 1
ATOM 691 C C . GLU A 1 88 ? 11.286 5.446 -2.871 1.00 89.50 88 GLU A C 1
ATOM 693 O O . GLU A 1 88 ? 11.950 6.149 -3.632 1.00 89.50 88 GLU A O 1
ATOM 698 N N . TYR A 1 89 ? 11.686 4.231 -2.485 1.00 89.38 89 TYR A N 1
ATOM 699 C CA . TYR A 1 89 ? 12.939 3.639 -2.945 1.00 89.38 89 TYR A CA 1
ATOM 700 C C . TYR A 1 89 ? 12.946 3.454 -4.465 1.00 89.38 89 TYR A C 1
ATOM 702 O O . TYR A 1 89 ? 13.915 3.823 -5.123 1.00 89.38 89 TYR A O 1
ATOM 710 N N . TYR A 1 90 ? 11.853 2.934 -5.032 1.00 88.94 90 TYR A N 1
ATOM 711 C CA . TYR A 1 90 ? 11.729 2.756 -6.477 1.00 88.94 90 TYR A CA 1
ATOM 712 C C . TYR A 1 90 ? 11.910 4.086 -7.218 1.00 88.94 90 TYR A C 1
ATOM 714 O O . TYR A 1 90 ? 12.743 4.187 -8.113 1.00 88.94 90 TYR A O 1
ATOM 722 N N . VAL A 1 91 ? 11.208 5.142 -6.793 1.00 90.00 91 VAL A N 1
ATOM 723 C CA . VAL A 1 91 ? 11.350 6.483 -7.388 1.00 90.00 91 VAL A CA 1
ATOM 724 C C . VAL A 1 91 ? 12.777 7.011 -7.258 1.00 90.00 91 VAL A C 1
ATOM 726 O O . VAL A 1 91 ? 13.327 7.538 -8.226 1.00 90.00 91 VAL A O 1
ATOM 729 N N . PHE A 1 92 ? 13.381 6.875 -6.076 1.00 89.88 92 PHE A N 1
ATOM 730 C CA . PHE A 1 92 ? 14.732 7.359 -5.815 1.00 89.88 92 PHE A CA 1
ATOM 731 C C . PHE A 1 92 ? 15.767 6.723 -6.748 1.00 89.88 92 PHE A C 1
ATOM 733 O O . PHE A 1 92 ? 16.598 7.436 -7.316 1.00 89.88 92 PHE A O 1
ATOM 740 N N . GLU A 1 93 ? 15.701 5.408 -6.945 1.00 87.88 93 GLU A N 1
ATOM 741 C CA . GLU A 1 93 ? 16.611 4.690 -7.840 1.00 87.88 93 GLU A CA 1
ATOM 742 C C . GLU A 1 93 ? 16.436 5.131 -9.304 1.00 87.88 93 GLU A C 1
ATOM 744 O O . GLU A 1 93 ? 17.427 5.404 -9.983 1.00 87.88 93 GLU A O 1
ATOM 749 N N . TYR A 1 94 ? 15.194 5.300 -9.783 1.00 87.62 94 TYR A N 1
ATOM 750 C CA . TYR A 1 94 ? 14.934 5.794 -11.147 1.00 87.62 94 TYR A CA 1
ATOM 751 C C . TYR A 1 94 ? 15.499 7.191 -11.388 1.00 87.62 94 TYR A C 1
ATOM 753 O O . TYR A 1 94 ? 16.131 7.444 -12.416 1.00 87.62 94 TYR A O 1
ATOM 761 N N . ILE A 1 95 ? 15.287 8.102 -10.438 1.00 87.31 95 ILE A N 1
ATOM 762 C CA . ILE A 1 95 ? 15.813 9.465 -10.521 1.00 87.31 95 ILE A CA 1
ATOM 763 C C . ILE A 1 95 ? 17.347 9.441 -10.498 1.00 87.31 95 ILE A C 1
ATOM 765 O O . ILE A 1 95 ? 17.985 10.102 -11.317 1.00 87.31 95 ILE A O 1
ATOM 769 N N . SER A 1 96 ? 17.940 8.656 -9.596 1.00 86.25 96 SER A N 1
ATOM 770 C CA . SER A 1 96 ? 19.395 8.551 -9.445 1.00 86.25 96 SER A CA 1
ATOM 771 C C . SER A 1 96 ? 20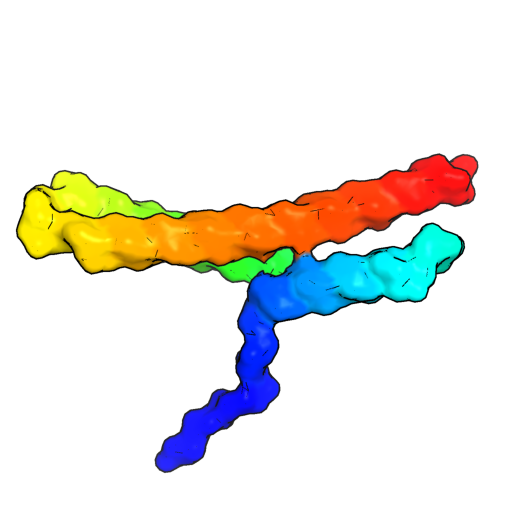.071 8.033 -10.715 1.00 86.25 96 SER A C 1
ATOM 773 O O . SER A 1 96 ? 21.070 8.605 -11.149 1.00 86.25 96 SER A O 1
ATOM 775 N N . TYR A 1 97 ? 19.498 7.015 -11.360 1.00 83.81 97 TYR A N 1
ATOM 776 C CA . TYR A 1 97 ? 20.004 6.507 -12.636 1.00 83.81 97 TYR A CA 1
ATOM 777 C C . TYR A 1 97 ? 19.908 7.544 -13.757 1.00 83.81 97 TYR A C 1
ATOM 779 O O . TYR A 1 97 ? 20.853 7.710 -14.525 1.00 83.81 97 TYR A O 1
ATOM 787 N N . GLY A 1 98 ? 18.807 8.304 -13.819 1.00 80.19 98 GLY A N 1
ATOM 788 C CA . GLY A 1 98 ? 18.658 9.409 -14.771 1.00 80.19 98 GLY A CA 1
ATOM 789 C C . GLY A 1 98 ? 19.765 10.465 -14.645 1.00 80.19 98 GLY A C 1
ATOM 790 O O . GLY A 1 98 ? 20.267 10.956 -15.656 1.00 80.19 98 GLY A O 1
ATOM 791 N N . PHE A 1 99 ? 20.204 10.764 -13.418 1.00 78.50 99 PHE A N 1
ATOM 792 C CA . PHE A 1 99 ? 21.334 11.666 -13.173 1.00 78.50 99 PHE A CA 1
ATOM 793 C C . PHE A 1 99 ? 22.700 11.073 -13.546 1.00 78.50 99 PHE A C 1
ATOM 795 O O . PHE A 1 99 ? 23.598 11.832 -13.889 1.00 78.50 99 PHE A O 1
ATOM 802 N N . GLN A 1 100 ? 22.887 9.752 -13.481 1.00 75.44 100 GLN A N 1
ATOM 803 C CA . GLN A 1 100 ? 24.168 9.107 -13.807 1.00 75.44 100 GLN A CA 1
ATOM 804 C C . GLN A 1 100 ? 24.463 9.054 -15.312 1.00 75.44 100 GLN A C 1
ATOM 806 O O . GLN A 1 100 ? 25.629 8.995 -15.698 1.00 75.44 100 GLN A O 1
ATOM 811 N N . ILE A 1 101 ? 23.424 9.042 -16.150 1.00 74.50 101 ILE A N 1
ATOM 812 C CA . ILE A 1 101 ? 23.544 8.910 -17.612 1.00 74.50 101 ILE A CA 1
ATOM 813 C C . ILE A 1 101 ? 23.438 10.248 -18.368 1.00 74.50 101 ILE A C 1
ATOM 815 O O . ILE A 1 101 ? 23.484 10.240 -19.600 1.00 74.50 101 ILE A O 1
ATOM 819 N N . SER A 1 102 ? 23.263 11.366 -17.649 1.00 65.25 102 SER A N 1
ATOM 820 C CA . SER A 1 102 ? 23.179 12.738 -18.185 1.00 65.25 102 SER A CA 1
ATOM 821 C C . SER A 1 102 ? 24.535 13.439 -18.163 1.00 65.25 102 SER A C 1
ATOM 823 O O . SER A 1 102 ? 24.820 14.183 -19.128 1.00 65.25 102 SER A O 1
#

Nearest PDB structures (foldseek):
  8ouw-assembly1_A  TM=8.770E-01  e=5.048E-04  Caenorhabditis elegans
  2e9x-assembly1_A  TM=9.075E-01  e=6.003E-03  Homo sapiens
  2q9q-assembly1_C  TM=8.923E-01  e=2.683E-02  Homo sapiens
  8fvt-assembly1_B  TM=5.714E-01  e=2.133E+00  synthetic construct
  5c1f-assembly1_B  TM=6.215E-01  e=4.510E+00  Schizosaccharomyces pombe 972h-

InterPro domains:
  IPR036224 GINS, helical bundle-like domain superfamily [SSF158573] (12-81)